Protein AF-A0A0R1VU91-F1 (afdb_monomer_lite)

Structure (mmCIF, N/CA/C/O backbone):
data_AF-A0A0R1VU91-F1
#
_entry.id   AF-A0A0R1VU91-F1
#
loop_
_atom_site.group_PDB
_atom_site.id
_atom_site.type_symbol
_atom_site.label_atom_id
_atom_site.label_alt_id
_atom_site.label_comp_id
_atom_site.label_asym_id
_atom_site.label_entity_id
_atom_site.label_seq_id
_atom_site.pdbx_PDB_ins_code
_atom_site.Cartn_x
_atom_site.Cartn_y
_atom_site.Cartn_z
_atom_site.occupancy
_atom_site.B_iso_or_equiv
_atom_site.auth_seq_id
_atom_site.auth_comp_id
_atom_site.auth_asym_id
_atom_site.auth_atom_id
_atom_site.pdbx_PDB_model_num
ATOM 1 N N . MET A 1 1 ? -6.168 10.438 0.462 1.00 85.19 1 MET A N 1
ATOM 2 C CA . MET A 1 1 ? -6.338 9.437 1.543 1.00 85.19 1 MET A CA 1
ATOM 3 C C . MET A 1 1 ? -5.083 9.444 2.398 1.00 85.19 1 MET A C 1
ATOM 5 O O . MET A 1 1 ? -4.025 9.716 1.855 1.00 85.19 1 MET A O 1
ATOM 9 N N . THR A 1 2 ? -5.188 9.178 3.699 1.00 96.81 2 THR A N 1
ATOM 10 C CA . THR A 1 2 ? -4.030 9.060 4.608 1.00 96.81 2 THR A CA 1
ATOM 11 C C . THR A 1 2 ? -3.578 7.603 4.759 1.00 96.81 2 THR A C 1
ATOM 13 O O . THR A 1 2 ? -4.366 6.690 4.504 1.00 96.81 2 THR A O 1
ATOM 16 N N . GLN A 1 3 ? -2.357 7.363 5.259 1.00 96.75 3 GLN A N 1
ATOM 17 C CA . GLN A 1 3 ? -1.856 6.008 5.556 1.00 96.75 3 GLN A CA 1
ATOM 18 C C . GLN A 1 3 ? -2.801 5.223 6.482 1.00 96.75 3 GLN A C 1
ATOM 20 O O . GLN A 1 3 ? -3.048 4.039 6.275 1.00 96.75 3 GLN A O 1
ATOM 25 N N . LYS A 1 4 ? -3.418 5.898 7.464 1.00 98.12 4 LYS A N 1
ATOM 26 C CA . LYS A 1 4 ? -4.414 5.289 8.361 1.00 98.12 4 LYS A CA 1
ATOM 27 C C . LYS A 1 4 ? -5.665 4.817 7.615 1.00 98.12 4 LYS A C 1
ATOM 29 O O . LYS A 1 4 ? -6.209 3.763 7.932 1.00 98.12 4 LYS A O 1
ATOM 34 N N . GLN A 1 5 ? -6.128 5.588 6.632 1.00 97.94 5 GLN A N 1
ATOM 35 C CA . GLN A 1 5 ? -7.284 5.220 5.811 1.00 97.94 5 GLN A CA 1
ATOM 36 C C . GLN A 1 5 ? -6.957 4.065 4.862 1.00 97.94 5 GLN A C 1
ATOM 38 O O . GLN A 1 5 ? -7.787 3.176 4.703 1.00 97.94 5 GLN A O 1
ATOM 43 N N . MET A 1 6 ? -5.759 4.055 4.272 1.00 97.75 6 MET A N 1
ATOM 44 C CA . MET A 1 6 ? -5.299 2.961 3.410 1.00 97.75 6 MET A CA 1
ATOM 45 C C . MET A 1 6 ? -5.142 1.655 4.192 1.00 97.75 6 MET A C 1
ATOM 47 O O . MET A 1 6 ? -5.649 0.622 3.769 1.00 97.75 6 MET A O 1
ATOM 51 N N . ALA A 1 7 ? -4.538 1.712 5.380 1.00 97.94 7 ALA A N 1
ATOM 52 C CA . ALA A 1 7 ? -4.420 0.560 6.267 1.00 97.94 7 ALA A CA 1
ATOM 53 C C . ALA A 1 7 ? -5.796 -0.015 6.641 1.00 97.94 7 ALA A C 1
ATOM 55 O O . ALA A 1 7 ? -6.021 -1.218 6.521 1.00 97.94 7 ALA A O 1
ATOM 56 N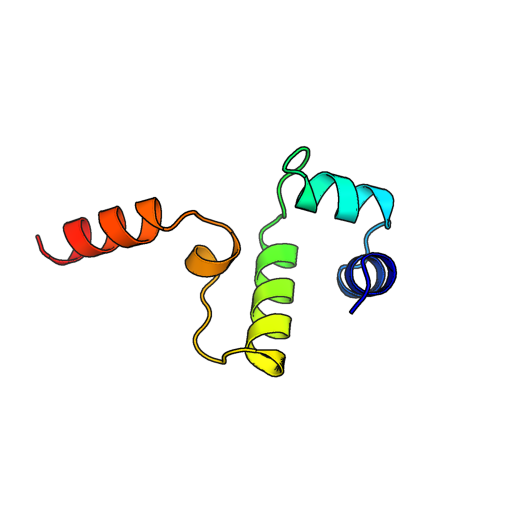 N . LYS A 1 8 ? -6.753 0.858 6.996 1.00 98.38 8 LYS A N 1
ATOM 57 C CA . LYS A 1 8 ? -8.143 0.456 7.254 1.00 98.38 8 LYS A CA 1
ATOM 58 C C . LYS A 1 8 ? -8.797 -0.181 6.023 1.00 98.38 8 LYS A C 1
ATOM 60 O O . LYS A 1 8 ? -9.478 -1.186 6.175 1.00 98.38 8 LYS A O 1
ATOM 65 N N . TYR A 1 9 ? -8.601 0.393 4.836 1.00 97.75 9 TYR A N 1
ATOM 66 C CA . TYR A 1 9 ? -9.146 -0.135 3.581 1.00 97.75 9 TYR A CA 1
ATOM 67 C C . TYR A 1 9 ? -8.616 -1.543 3.273 1.00 97.75 9 TYR A C 1
ATOM 69 O O . TYR A 1 9 ? -9.387 -2.422 2.909 1.00 97.75 9 TYR A O 1
ATOM 77 N N . LEU A 1 10 ? -7.321 -1.773 3.489 1.00 97.38 10 LEU A N 1
ATOM 78 C CA . LEU A 1 10 ? -6.669 -3.057 3.228 1.00 97.38 10 LEU A CA 1
ATOM 79 C C . LEU A 1 10 ? -6.822 -4.078 4.368 1.00 97.38 10 LEU A C 1
ATOM 81 O O . LEU A 1 10 ? -6.391 -5.218 4.224 1.00 97.38 10 LEU A O 1
ATOM 85 N N . GLY A 1 11 ? -7.422 -3.693 5.499 1.00 97.69 11 GLY A N 1
ATOM 86 C CA . GLY A 1 11 ? -7.579 -4.573 6.660 1.00 97.69 11 GLY A CA 1
ATOM 87 C C . GLY A 1 11 ? -6.261 -4.892 7.375 1.00 97.69 11 GLY A C 1
ATOM 88 O O . GLY A 1 11 ? -6.123 -5.967 7.952 1.00 97.69 11 GLY A O 1
ATOM 89 N N . VAL A 1 12 ? -5.292 -3.973 7.341 1.00 97.75 12 VAL A N 1
ATOM 90 C CA . VAL A 1 12 ? -3.974 -4.119 7.983 1.00 97.75 12 VAL A CA 1
ATOM 91 C C . VAL A 1 12 ? -3.723 -3.006 9.000 1.00 97.75 12 VAL A C 1
ATOM 93 O O . VAL A 1 12 ? -4.439 -2.005 9.060 1.00 97.75 12 VAL A O 1
ATOM 96 N N . THR A 1 13 ? -2.678 -3.150 9.817 1.00 98.38 13 THR A N 1
ATOM 97 C CA . THR A 1 13 ? -2.267 -2.074 10.731 1.00 98.38 13 THR A CA 1
ATOM 98 C C . THR A 1 13 ? -1.580 -0.931 9.974 1.00 98.38 13 THR A C 1
ATOM 100 O O . THR A 1 13 ? -1.008 -1.130 8.900 1.00 98.38 13 THR A O 1
ATOM 103 N N . VAL A 1 14 ? -1.583 0.277 10.550 1.00 98.25 14 VAL A N 1
ATOM 104 C CA . VAL A 1 14 ? -0.889 1.442 9.964 1.00 98.25 14 VAL A CA 1
ATOM 105 C C . VAL A 1 14 ? 0.614 1.187 9.830 1.00 98.25 14 VAL A C 1
ATOM 107 O O . VAL A 1 14 ? 1.204 1.545 8.815 1.00 98.25 14 VAL A O 1
ATOM 110 N N . ALA A 1 15 ? 1.217 0.519 10.818 1.00 98.19 15 ALA A N 1
ATOM 111 C CA . ALA A 1 15 ? 2.624 0.136 10.778 1.00 98.19 15 ALA A CA 1
ATOM 112 C C . ALA A 1 15 ? 2.903 -0.842 9.628 1.00 98.19 15 ALA A C 1
ATOM 114 O O . ALA A 1 15 ? 3.822 -0.614 8.850 1.00 98.19 15 ALA A O 1
ATOM 115 N N . THR A 1 16 ? 2.065 -1.873 9.460 1.00 98.12 16 THR A N 1
ATOM 116 C CA . THR A 1 16 ? 2.177 -2.831 8.349 1.00 98.12 16 THR A CA 1
ATOM 117 C C . THR A 1 16 ? 2.103 -2.130 6.996 1.00 98.12 16 THR A C 1
ATOM 119 O O . THR A 1 16 ? 2.929 -2.400 6.127 1.00 98.12 16 THR A O 1
ATOM 122 N N . TYR A 1 17 ? 1.142 -1.221 6.819 1.00 98.25 17 TYR A N 1
ATOM 123 C CA . TYR A 1 17 ? 1.006 -0.448 5.586 1.00 98.25 17 TYR A CA 1
ATOM 124 C C . TYR A 1 17 ? 2.237 0.439 5.330 1.00 98.25 17 TYR A C 1
ATOM 126 O O . TYR A 1 17 ? 2.811 0.387 4.247 1.00 98.25 17 TYR A O 1
ATOM 134 N N . SER A 1 18 ? 2.711 1.163 6.349 1.00 98.06 18 SER A N 1
ATOM 135 C CA . SER A 1 18 ? 3.915 2.006 6.266 1.00 98.06 18 SER A CA 1
ATOM 136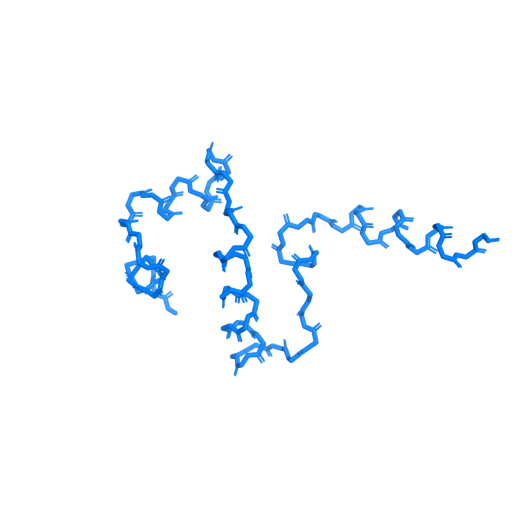 C C . SER A 1 18 ? 5.179 1.205 5.917 1.00 98.06 18 SER A C 1
ATOM 138 O O . SER A 1 18 ? 5.961 1.606 5.054 1.00 98.06 18 SER A O 1
ATOM 140 N N . SER A 1 19 ? 5.369 0.024 6.517 1.00 98.06 19 SER A N 1
ATOM 141 C CA . SER A 1 19 ? 6.466 -0.883 6.158 1.00 98.06 19 SER A CA 1
ATOM 142 C C . SER A 1 19 ? 6.385 -1.347 4.704 1.00 98.06 19 SER A C 1
ATOM 144 O O . SER A 1 19 ? 7.429 -1.511 4.073 1.00 98.06 19 SER A O 1
ATOM 146 N N . LYS A 1 20 ? 5.175 -1.545 4.164 1.00 97.06 20 LYS A N 1
ATOM 147 C CA . LYS A 1 20 ? 4.983 -1.936 2.764 1.00 97.06 20 LYS A CA 1
ATOM 148 C C . LYS A 1 20 ? 5.286 -0.807 1.787 1.00 97.06 20 LYS A C 1
ATOM 150 O O . LYS A 1 20 ? 5.998 -1.029 0.815 1.00 97.06 20 LYS A O 1
ATOM 155 N N . GLU A 1 21 ? 4.831 0.411 2.075 1.00 94.94 21 GLU A N 1
ATOM 156 C CA . GLU A 1 21 ? 5.160 1.593 1.262 1.00 94.94 21 GLU A CA 1
ATOM 157 C C . GLU A 1 21 ? 6.669 1.850 1.196 1.00 94.94 21 GLU A C 1
ATOM 159 O O . GLU A 1 21 ? 7.198 2.220 0.154 1.00 94.94 21 GLU A O 1
ATOM 164 N N . ARG A 1 22 ? 7.380 1.599 2.299 1.00 95.62 22 ARG A N 1
ATOM 165 C CA . ARG A 1 22 ? 8.844 1.702 2.366 1.00 95.62 22 ARG A CA 1
ATOM 166 C C . ARG A 1 22 ? 9.588 0.536 1.702 1.00 95.62 22 ARG A C 1
ATOM 168 O O . ARG A 1 22 ? 10.814 0.508 1.762 1.00 95.62 22 ARG A O 1
ATOM 175 N N . GLY A 1 23 ? 8.879 -0.451 1.155 1.00 93.75 23 GLY A N 1
ATOM 176 C CA . GLY A 1 23 ? 9.474 -1.635 0.531 1.00 93.75 23 GLY A CA 1
ATOM 177 C C . GLY A 1 23 ? 10.109 -2.631 1.507 1.00 93.75 23 GLY A C 1
ATOM 178 O O . GLY A 1 23 ? 10.779 -3.556 1.062 1.00 93.75 23 GLY A O 1
ATOM 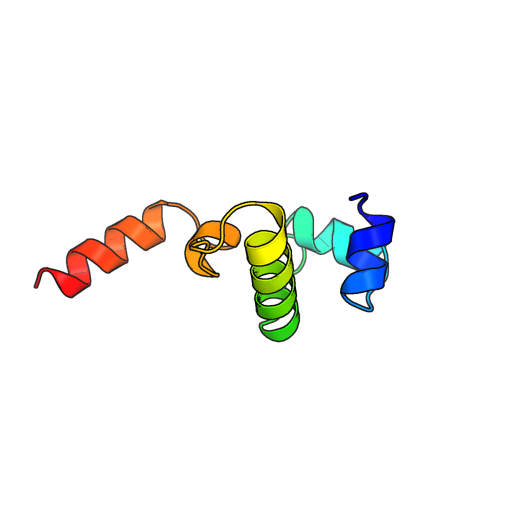179 N N . ILE A 1 24 ? 9.900 -2.481 2.823 1.00 96.94 24 ILE A N 1
ATOM 180 C CA . ILE A 1 24 ? 10.394 -3.446 3.824 1.00 96.94 24 ILE A CA 1
ATOM 181 C C . ILE A 1 24 ? 9.638 -4.769 3.677 1.00 96.94 24 ILE A C 1
ATOM 183 O O . ILE A 1 24 ? 10.237 -5.837 3.685 1.00 96.94 24 ILE A O 1
ATOM 187 N N . ASN A 1 25 ? 8.314 -4.681 3.524 1.00 95.88 25 ASN A N 1
ATOM 188 C CA . ASN A 1 25 ? 7.444 -5.824 3.270 1.00 95.88 25 ASN A CA 1
ATOM 189 C C . ASN A 1 25 ? 6.769 -5.654 1.911 1.00 95.88 25 ASN A C 1
ATOM 191 O O . ASN A 1 25 ? 6.348 -4.561 1.557 1.00 95.88 25 ASN A O 1
ATOM 195 N N . GLN A 1 26 ? 6.588 -6.731 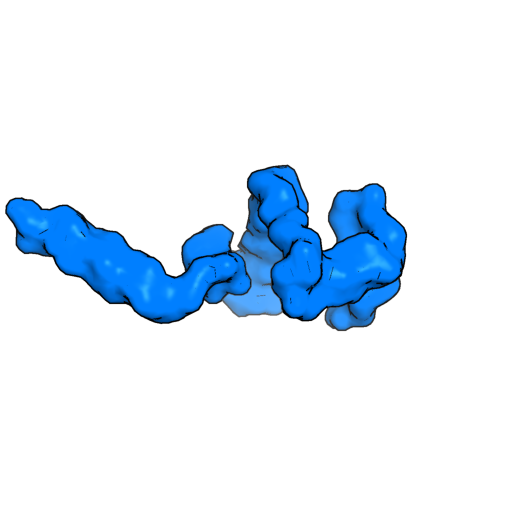1.157 1.00 95.50 26 GLN A N 1
ATOM 196 C CA . GLN A 1 26 ? 5.858 -6.637 -0.106 1.00 95.50 26 GLN A CA 1
ATOM 197 C C . GLN A 1 26 ? 4.343 -6.595 0.125 1.00 95.50 26 GLN A C 1
ATOM 199 O O . GLN A 1 26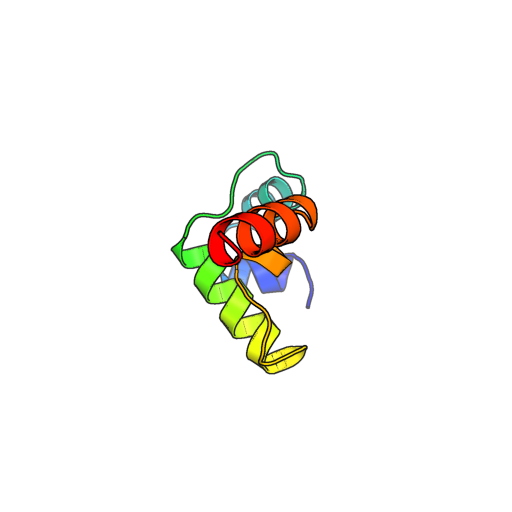 ? 3.820 -7.160 1.093 1.00 95.50 26 GLN A O 1
ATOM 204 N N . PHE A 1 27 ? 3.622 -5.934 -0.780 1.00 97.25 27 PHE A N 1
ATOM 205 C CA . PHE A 1 27 ? 2.175 -6.101 -0.891 1.00 97.25 27 PHE A CA 1
ATOM 206 C C . PHE A 1 27 ? 1.866 -7.498 -1.443 1.00 97.25 27 PHE A C 1
ATOM 208 O O . PHE A 1 27 ? 2.517 -7.947 -2.388 1.00 97.25 27 PHE A O 1
ATOM 215 N N . ASN A 1 28 ? 0.884 -8.184 -0.864 1.00 96.56 28 ASN A N 1
ATOM 216 C CA . ASN A 1 28 ? 0.394 -9.449 -1.408 1.00 96.56 28 ASN A CA 1
ATOM 217 C C . ASN A 1 28 ? -0.563 -9.199 -2.587 1.00 96.56 28 ASN A C 1
ATOM 219 O O . ASN A 1 28 ? -0.993 -8.070 -2.829 1.00 96.56 28 ASN A O 1
ATOM 223 N N . ASP A 1 29 ? -0.917 -10.250 -3.320 1.00 96.81 29 ASP A N 1
ATOM 224 C CA . ASP A 1 29 ? -1.696 -10.105 -4.556 1.00 96.81 29 ASP A CA 1
ATOM 225 C C . ASP A 1 29 ? -3.104 -9.554 -4.322 1.00 96.81 29 ASP A C 1
ATOM 227 O O . ASP A 1 29 ? -3.594 -8.744 -5.112 1.00 96.81 29 ASP A O 1
ATOM 231 N N . LYS A 1 30 ? -3.730 -9.910 -3.194 1.00 97.56 30 LYS A N 1
ATOM 232 C CA . LYS A 1 30 ? -5.025 -9.350 -2.797 1.00 97.56 30 LYS A CA 1
ATOM 233 C C . LYS A 1 30 ? -4.911 -7.846 -2.542 1.00 97.56 30 LYS A C 1
ATOM 235 O O . LYS A 1 30 ? -5.701 -7.075 -3.074 1.00 97.56 30 LYS A O 1
ATOM 240 N N . GLU A 1 31 ? -3.910 -7.417 -1.777 1.00 98.00 31 GLU A N 1
ATOM 241 C CA . GLU A 1 31 ? -3.655 -6.000 -1.497 1.00 98.00 31 GLU A CA 1
ATOM 242 C C . GLU A 1 31 ? -3.354 -5.216 -2.782 1.00 98.00 31 GLU A C 1
ATOM 244 O O . GLU A 1 31 ? -3.882 -4.119 -2.967 1.00 98.00 31 GLU A O 1
ATOM 249 N N . LYS A 1 32 ? -2.559 -5.782 -3.701 1.00 96.88 32 LYS A N 1
ATOM 250 C CA . LYS A 1 32 ? -2.266 -5.167 -5.007 1.00 96.88 32 LYS A CA 1
ATOM 251 C C . LYS A 1 32 ? -3.529 -4.997 -5.853 1.00 96.88 32 LYS A C 1
ATOM 253 O O . LYS A 1 32 ? -3.717 -3.948 -6.473 1.00 96.88 32 LYS A O 1
ATOM 258 N N . LEU A 1 33 ? -4.407 -6.001 -5.870 1.00 97.62 33 LEU A N 1
ATOM 259 C CA . LEU A 1 33 ? -5.674 -5.952 -6.599 1.00 97.62 33 LEU A CA 1
ATOM 260 C C . LEU A 1 33 ? -6.617 -4.876 -6.041 1.00 97.62 33 LEU A C 1
ATOM 262 O O . LEU A 1 33 ? -7.203 -4.109 -6.811 1.00 97.62 33 LEU A O 1
ATOM 266 N N . GLU A 1 34 ? -6.731 -4.800 -4.717 1.00 97.75 34 GLU A N 1
ATOM 267 C CA . GLU A 1 34 ? -7.528 -3.797 -4.007 1.00 97.75 34 GLU A CA 1
ATOM 268 C C . GLU A 1 34 ? -7.008 -2.378 -4.272 1.00 97.75 34 GLU A C 1
ATOM 270 O O . GLU A 1 34 ? -7.765 -1.490 -4.665 1.00 97.75 34 GLU A O 1
ATOM 275 N N . MET A 1 35 ? -5.693 -2.175 -4.155 1.00 96.38 35 MET A N 1
ATOM 276 C CA . MET A 1 35 ? -5.026 -0.905 -4.465 1.00 96.38 35 MET A CA 1
ATOM 277 C C . MET A 1 35 ? -5.263 -0.469 -5.913 1.00 96.38 35 MET A C 1
ATOM 279 O O . MET A 1 35 ? -5.660 0.671 -6.157 1.00 96.38 35 MET A O 1
ATOM 283 N N . ARG A 1 36 ? -5.084 -1.379 -6.883 1.00 96.25 36 ARG A N 1
ATOM 284 C CA . ARG A 1 36 ? -5.360 -1.083 -8.295 1.00 96.25 36 ARG A CA 1
ATOM 285 C C . ARG A 1 36 ? -6.810 -0.667 -8.493 1.00 96.25 36 ARG A C 1
ATOM 287 O O . ARG A 1 36 ? -7.069 0.308 -9.188 1.00 96.25 36 ARG A O 1
ATOM 294 N N . THR A 1 37 ? -7.753 -1.391 -7.901 1.00 96.88 37 THR A N 1
ATOM 295 C CA . THR A 1 37 ? -9.183 -1.083 -8.031 1.00 96.88 37 THR A CA 1
ATOM 296 C C . THR A 1 37 ? -9.495 0.302 -7.466 1.00 96.88 37 THR A C 1
ATOM 298 O O . THR A 1 37 ? -10.156 1.110 -8.121 1.00 96.88 37 THR A O 1
ATOM 301 N N . LEU A 1 38 ? -8.947 0.622 -6.293 1.00 96.38 38 LEU A N 1
ATOM 302 C CA . LEU A 1 38 ? -9.085 1.935 -5.676 1.00 96.38 38 LEU A CA 1
ATOM 303 C C . LEU A 1 38 ? -8.518 3.055 -6.560 1.00 96.38 38 LEU A C 1
ATOM 305 O O . LEU A 1 38 ? -9.180 4.077 -6.747 1.00 96.38 38 LEU A O 1
ATOM 309 N N . PHE A 1 39 ? -7.318 2.876 -7.114 1.00 95.38 39 PHE A N 1
ATOM 310 C CA . PHE A 1 39 ? -6.681 3.883 -7.965 1.00 95.38 39 PHE A CA 1
ATOM 311 C C . PHE A 1 39 ? -7.359 4.015 -9.325 1.00 95.38 39 PHE A C 1
ATOM 313 O O . PHE A 1 39 ? -7.525 5.136 -9.798 1.00 95.38 39 PHE A O 1
ATOM 320 N N . ARG A 1 40 ? -7.870 2.924 -9.901 1.00 96.00 40 ARG A N 1
ATOM 321 C CA . ARG A 1 40 ? -8.696 2.984 -11.113 1.00 96.00 40 ARG A CA 1
ATOM 322 C C . ARG A 1 40 ? -9.948 3.823 -10.944 1.00 96.00 40 ARG A C 1
ATOM 324 O O . ARG A 1 40 ? -10.330 4.559 -11.848 1.00 96.00 40 ARG A O 1
ATOM 331 N N . ASN A 1 41 ? -10.567 3.727 -9.774 1.00 95.25 41 ASN A N 1
ATOM 332 C CA . ASN A 1 41 ? -11.786 4.465 -9.473 1.00 95.25 41 ASN A CA 1
ATOM 333 C C . ASN A 1 41 ? -11.531 5.943 -9.142 1.00 95.25 41 ASN A C 1
ATOM 335 O O . ASN A 1 41 ? -12.458 6.743 -9.240 1.00 95.25 41 ASN A O 1
ATOM 339 N N . LYS A 1 42 ? -10.312 6.312 -8.721 1.00 93.56 42 LYS A N 1
ATOM 340 C CA . LYS A 1 42 ? -10.000 7.661 -8.212 1.00 93.56 42 LYS A CA 1
ATOM 341 C C . LYS A 1 42 ? -9.029 8.476 -9.063 1.00 93.56 42 LYS A C 1
ATOM 343 O O . LYS A 1 42 ? -9.009 9.691 -8.907 1.00 93.56 42 LYS A O 1
ATOM 348 N N . ILE A 1 43 ? -8.205 7.828 -9.883 1.00 91.81 43 ILE A N 1
ATOM 349 C CA . ILE A 1 43 ? -7.083 8.450 -10.599 1.00 91.81 43 ILE A CA 1
ATOM 350 C C . ILE A 1 43 ? -7.208 8.166 -12.098 1.00 91.81 43 ILE A C 1
ATOM 352 O O . ILE A 1 43 ? -7.536 9.070 -12.857 1.00 91.81 43 ILE A O 1
ATOM 356 N N . ASP A 1 44 ? -6.994 6.916 -12.518 1.00 91.69 44 ASP A N 1
ATOM 357 C CA . ASP A 1 44 ? -7.035 6.513 -13.929 1.00 91.69 44 ASP A CA 1
ATOM 358 C C . ASP A 1 44 ? -7.500 5.060 -14.072 1.00 91.69 44 ASP A C 1
ATOM 360 O O . ASP A 1 44 ? -6.863 4.129 -13.574 1.00 91.69 44 ASP A O 1
ATOM 364 N N . LYS A 1 45 ? -8.594 4.868 -14.818 1.00 93.06 45 LYS A N 1
ATOM 365 C CA . LYS A 1 45 ? -9.242 3.574 -15.078 1.00 93.06 45 LYS A CA 1
ATOM 366 C C . LYS A 1 45 ? -8.324 2.546 -15.746 1.00 93.06 45 LYS A C 1
ATOM 368 O O . LYS A 1 45 ? -8.597 1.347 -15.635 1.00 93.06 45 LYS A O 1
ATOM 373 N N . ASN A 1 46 ? -7.255 2.985 -16.407 1.00 92.06 46 ASN A N 1
ATOM 374 C CA . ASN A 1 46 ? -6.357 2.115 -17.157 1.00 92.06 46 ASN A CA 1
ATOM 375 C C . ASN A 1 46 ? -5.186 1.569 -16.331 1.00 92.06 46 ASN A C 1
ATOM 377 O O . ASN A 1 46 ? -4.613 0.558 -16.734 1.00 92.06 46 ASN A O 1
ATOM 381 N N . LEU A 1 47 ? -4.915 2.123 -15.140 1.00 91.00 47 LEU A N 1
ATOM 382 C CA . LEU A 1 47 ? -3.789 1.716 -14.288 1.00 91.00 47 LEU A CA 1
ATOM 383 C C . LEU A 1 47 ? -3.710 0.199 -14.083 1.00 91.00 47 LEU A C 1
ATOM 385 O O . LEU A 1 47 ? -4.668 -0.453 -13.655 1.00 91.00 47 LEU A O 1
ATOM 389 N N . THR A 1 48 ? -2.564 -0.391 -14.370 1.00 93.69 48 THR A N 1
ATOM 390 C CA . THR A 1 48 ? -2.275 -1.815 -14.176 1.00 93.69 48 THR A CA 1
ATOM 391 C C . THR A 1 48 ? -1.546 -2.055 -12.854 1.00 93.69 48 THR A C 1
ATOM 393 O O . THR A 1 48 ? -1.054 -1.127 -12.222 1.00 93.69 48 THR A O 1
ATOM 396 N N . ILE A 1 49 ? -1.511 -3.312 -12.388 1.00 92.00 49 ILE A N 1
ATOM 397 C CA . ILE A 1 49 ? -0.716 -3.672 -11.198 1.00 92.00 49 ILE A CA 1
ATOM 398 C C . ILE A 1 49 ? 0.762 -3.355 -11.451 1.00 92.00 49 ILE A C 1
ATOM 400 O O . ILE A 1 49 ? 1.419 -2.802 -10.574 1.00 92.00 49 ILE A O 1
ATOM 404 N N . ASP A 1 50 ? 1.247 -3.672 -12.650 1.00 90.50 50 ASP A N 1
ATOM 405 C CA . ASP A 1 50 ? 2.602 -3.386 -13.106 1.00 90.50 50 ASP A CA 1
ATOM 406 C C . ASP A 1 50 ? 2.960 -1.918 -12.930 1.00 90.50 50 ASP A C 1
ATOM 408 O O . ASP A 1 50 ? 3.883 -1.616 -12.196 1.00 90.50 50 ASP A O 1
ATOM 412 N N . GLU A 1 51 ? 2.171 -1.002 -13.486 1.00 89.50 51 GLU A N 1
ATOM 413 C CA . GLU A 1 51 ? 2.446 0.439 -13.395 1.00 89.50 51 GLU A CA 1
ATOM 414 C C . GLU A 1 51 ? 2.434 0.987 -11.960 1.00 89.50 51 GLU A C 1
ATOM 416 O O . GLU A 1 51 ? 3.040 2.021 -11.693 1.00 89.50 51 GLU A O 1
ATOM 421 N N . ILE A 1 52 ? 1.734 0.321 -11.036 1.00 90.38 52 ILE A N 1
ATOM 422 C CA . ILE A 1 52 ? 1.638 0.751 -9.635 1.00 90.38 52 ILE A CA 1
ATOM 423 C C . ILE A 1 52 ? 2.790 0.189 -8.794 1.00 90.38 52 ILE A C 1
ATOM 425 O O . ILE A 1 52 ? 3.291 0.875 -7.905 1.00 90.38 52 ILE A O 1
ATOM 429 N N . PHE A 1 53 ? 3.167 -1.073 -9.011 1.00 90.50 53 PHE A N 1
ATOM 430 C CA . PHE A 1 53 ? 4.042 -1.819 -8.098 1.00 90.50 53 PHE A CA 1
ATOM 431 C C . PHE A 1 53 ? 5.382 -2.232 -8.704 1.00 90.50 53 PHE A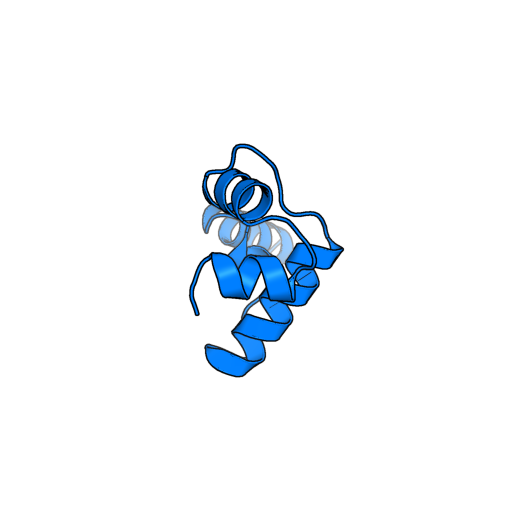 C 1
ATOM 433 O O . PHE A 1 53 ? 6.251 -2.705 -7.973 1.00 90.50 53 PHE A O 1
ATOM 440 N N . PHE A 1 54 ? 5.551 -2.084 -10.013 1.00 85.94 54 PHE A N 1
ATOM 441 C CA . PHE A 1 54 ? 6.723 -2.523 -10.750 1.00 85.94 54 PHE A CA 1
ATOM 442 C C . PHE A 1 54 ? 7.258 -1.351 -11.581 1.00 85.94 54 PHE A C 1
ATOM 444 O O . PHE A 1 54 ? 6.512 -0.596 -12.197 1.00 85.94 54 PHE A O 1
ATOM 451 N N . ASP A 1 55 ? 8.572 -1.153 -11.547 1.00 72.19 55 ASP A N 1
ATOM 452 C CA . ASP A 1 55 ? 9.201 0.022 -12.153 1.00 72.19 55 ASP A CA 1
ATOM 453 C C . ASP A 1 55 ? 9.036 0.050 -13.688 1.00 72.19 55 ASP A C 1
ATOM 455 O O . ASP A 1 55 ? 8.841 -0.987 -14.328 1.00 72.19 55 ASP A O 1
ATOM 459 N N . ALA A 1 56 ? 9.186 1.227 -14.303 1.00 58.56 56 ALA A N 1
ATOM 460 C CA . ALA A 1 56 ? 9.039 1.443 -15.748 1.00 58.56 56 ALA A CA 1
ATOM 461 C C . ALA A 1 56 ? 9.947 0.533 -16.607 1.00 58.56 56 ALA A C 1
ATOM 463 O O . ALA A 1 56 ? 9.641 0.262 -17.772 1.00 58.56 56 ALA A O 1
ATOM 464 N N . GLY A 1 57 ? 11.036 0.011 -16.030 1.00 55.44 57 GLY A N 1
ATOM 465 C CA . GLY A 1 57 ? 11.878 -1.017 -16.646 1.00 55.44 57 GLY A CA 1
ATOM 466 C C . GLY A 1 57 ? 11.120 -2.303 -17.007 1.00 55.44 57 GLY A C 1
ATOM 467 O O . GLY A 1 57 ? 11.372 -2.872 -18.067 1.00 55.44 57 GLY A O 1
ATOM 468 N N . TYR A 1 58 ? 10.129 -2.714 -16.206 1.00 59.69 58 TYR A N 1
ATOM 469 C CA . TYR A 1 58 ? 9.305 -3.901 -16.478 1.00 59.69 58 TYR A CA 1
ATOM 470 C C . TYR A 1 58 ? 8.373 -3.701 -17.677 1.00 59.69 58 TYR A C 1
ATOM 472 O O . TYR A 1 58 ? 8.233 -4.596 -18.509 1.00 59.69 58 TYR A O 1
ATOM 480 N N . ALA A 1 59 ? 7.790 -2.507 -17.824 1.00 56.66 59 ALA A N 1
ATOM 481 C CA . ALA A 1 59 ? 6.974 -2.171 -18.991 1.00 56.66 59 ALA A CA 1
ATOM 482 C C . ALA A 1 59 ? 7.797 -2.170 -20.293 1.00 56.66 59 ALA A C 1
ATOM 484 O O . ALA A 1 59 ? 7.261 -2.470 -21.362 1.00 56.66 59 ALA A O 1
ATOM 485 N N . LYS A 1 60 ? 9.098 -1.855 -20.209 1.00 59.12 60 LYS A N 1
ATOM 486 C CA . LYS A 1 60 ? 10.031 -1.884 -21.344 1.00 59.12 60 LYS A CA 1
ATOM 487 C C . LYS A 1 60 ? 10.336 -3.319 -21.791 1.00 59.12 60 LYS A C 1
ATOM 489 O O . LYS A 1 60 ? 10.134 -3.627 -22.961 1.00 59.12 60 LYS A O 1
ATOM 494 N N . ILE A 1 61 ? 10.688 -4.199 -20.848 1.00 61.03 61 ILE A N 1
ATOM 495 C CA . ILE A 1 61 ? 10.947 -5.630 -21.106 1.00 61.03 61 ILE A CA 1
ATOM 496 C C . ILE A 1 61 ? 9.710 -6.301 -21.719 1.00 61.03 61 ILE A C 1
ATOM 498 O O . ILE A 1 61 ? 9.807 -6.983 -22.735 1.00 61.03 61 ILE A O 1
ATOM 502 N N . ARG A 1 62 ? 8.516 -6.036 -21.172 1.00 64.06 62 ARG A N 1
ATOM 503 C CA . ARG A 1 62 ? 7.271 -6.645 -21.664 1.00 64.06 62 ARG A CA 1
ATOM 504 C C . ARG A 1 62 ? 6.909 -6.202 -23.093 1.00 64.06 62 ARG A C 1
ATOM 506 O O . ARG A 1 62 ? 6.377 -6.997 -23.861 1.00 64.06 62 ARG A O 1
ATOM 513 N N . LYS A 1 63 ? 7.191 -4.947 -23.473 1.00 61.00 63 LYS A N 1
ATOM 514 C CA . LYS A 1 63 ? 7.008 -4.473 -24.862 1.00 61.00 63 LYS A CA 1
ATOM 515 C C . LYS A 1 63 ? 7.982 -5.143 -25.831 1.00 61.00 63 LYS A C 1
ATOM 517 O O . LYS A 1 63 ? 7.598 -5.416 -26.962 1.00 61.00 63 LYS A O 1
ATOM 522 N N . GLU A 1 64 ? 9.212 -5.405 -25.397 1.00 64.75 64 GLU A N 1
ATOM 523 C CA . GLU A 1 64 ? 10.233 -6.090 -26.199 1.00 64.75 64 GLU A CA 1
ATOM 524 C C . GLU A 1 64 ? 9.917 -7.583 -26.396 1.00 64.75 64 GLU A C 1
ATOM 526 O O . GLU A 1 64 ? 10.160 -8.112 -27.477 1.00 64.75 64 GLU A O 1
ATOM 531 N N . GLU A 1 65 ? 9.327 -8.252 -25.400 1.00 65.19 65 GLU A N 1
ATOM 532 C CA . GLU A 1 65 ? 8.893 -9.655 -25.511 1.00 65.19 65 GLU A CA 1
ATOM 533 C C . GLU A 1 65 ? 7.690 -9.847 -26.441 1.00 65.19 65 GLU A C 1
ATOM 535 O O . GLU A 1 65 ? 7.646 -10.824 -27.177 1.00 65.19 65 GLU A O 1
ATOM 540 N N . VAL A 1 66 ? 6.727 -8.919 -26.437 1.00 65.38 66 VAL A N 1
ATOM 541 C CA . VAL A 1 66 ? 5.532 -8.987 -27.304 1.00 65.38 66 VAL A CA 1
ATOM 542 C C . VAL A 1 66 ? 5.842 -8.600 -28.760 1.00 65.38 66 VAL A C 1
ATOM 544 O O . VAL A 1 66 ? 5.079 -8.933 -29.661 1.00 65.38 66 VAL A O 1
ATOM 547 N N . ALA A 1 67 ? 6.942 -7.882 -29.001 1.00 62.88 67 ALA A N 1
ATOM 548 C CA . ALA A 1 67 ? 7.371 -7.462 -30.337 1.00 62.88 67 ALA A CA 1
ATOM 549 C C . ALA A 1 67 ? 8.259 -8.492 -31.069 1.00 62.88 67 ALA A C 1
ATOM 551 O O . ALA A 1 67 ? 8.638 -8.244 -32.216 1.00 62.88 67 ALA A O 1
ATOM 552 N N . LYS A 1 68 ? 8.611 -9.606 -30.416 1.00 52.12 68 LYS A N 1
ATOM 553 C CA . LYS A 1 68 ? 9.279 -10.769 -31.019 1.00 52.12 68 LYS A CA 1
ATOM 554 C C . LYS A 1 68 ? 8.262 -11.801 -31.485 1.00 52.12 68 LYS A C 1
ATOM 556 O O . LYS A 1 68 ? 8.562 -12.450 -32.510 1.00 52.12 68 LYS A O 1
#

Organism: NCBI:txid1423743

Radius of gyration: 13.8 Å; chains: 1; bounding box: 24×20×42 Å

Foldseek 3Di:
DDLCVLCVQQVHDSVVSVCCVVVVDDDDPSSLVSVQVVCCVPPNVPDDSCNVRNDVVVVVVVVVVVVD

Secondary structure (DSSP, 8-state):
--HHHHHHHHTS-HHHHHHHHTTSSPPPHHHHHHHHHHHHHHT-TT--HHHHHS-HHHHHHHHHHHT-

pLDDT: mean 88.4, std 14.26, range [52.12, 98.38]

Sequence (68 aa):
MTQKQMAKYLGVTVATYSSKERGINQFNDKEKLEMRTLFRNKIDKNLTIDEIFFDAGYAKIRKEEVAK

InterPro domains:
  IPR001387 Cro/C1-type, helix-turn-helix domain [PS50943] (1-23)
  IPR010982 Lambda repressor-like, DNA-binding domain superfamily [G3DSA:1.10.260.40] (1-49)
  IPR010982 Lambda repressor-like, DNA-binding domain superfamily [SSF47413] (1-45)